Protein AF-X5M2U6-F1 (afdb_monomer)

Secondary structure (DSSP, 8-state):
-----SSHHHHHHHHHHHHHTT---PPEEEEETTTTEEEE----S--SB-TTS-B-HHHHHHHHHHHHHHHHH-

Structure (mmCIF, N/CA/C/O backbone):
data_AF-X5M2U6-F1
#
_entry.id   AF-X5M2U6-F1
#
loop_
_atom_site.group_PDB
_atom_site.id
_atom_site.type_symbol
_atom_site.label_atom_id
_atom_site.label_alt_id
_atom_site.label_comp_id
_atom_site.label_asym_id
_atom_site.label_entity_id
_atom_site.label_seq_id
_atom_site.pdbx_PDB_ins_code
_atom_site.Cartn_x
_atom_site.Cartn_y
_atom_site.Cartn_z
_atom_site.occupancy
_atom_site.B_iso_or_equiv
_atom_site.auth_seq_id
_atom_site.auth_comp_id
_atom_site.auth_asym_id
_atom_site.auth_atom_id
_atom_site.pdbx_PDB_model_num
ATOM 1 N N . MET A 1 1 ? 14.071 0.745 6.589 1.00 38.50 1 MET A N 1
ATOM 2 C CA . MET A 1 1 ? 13.409 -0.388 7.273 1.00 38.50 1 MET A CA 1
ATOM 3 C C . MET A 1 1 ? 11.923 -0.089 7.296 1.00 38.50 1 MET A C 1
ATOM 5 O O . MET A 1 1 ? 11.564 0.972 7.787 1.00 38.50 1 MET A O 1
ATOM 9 N N . ALA A 1 2 ? 11.083 -0.947 6.716 1.00 48.25 2 ALA A N 1
ATOM 10 C CA . ALA A 1 2 ? 9.634 -0.781 6.803 1.00 48.25 2 ALA A CA 1
ATOM 11 C C . ALA A 1 2 ? 9.190 -1.134 8.229 1.00 48.25 2 ALA A C 1
ATOM 13 O O . ALA A 1 2 ? 9.410 -2.255 8.688 1.00 48.25 2 ALA A O 1
ATOM 14 N N . GLN A 1 3 ? 8.637 -0.166 8.956 1.00 56.78 3 GLN A N 1
ATOM 15 C CA . GLN A 1 3 ? 8.077 -0.395 10.282 1.00 56.78 3 GLN A CA 1
ATOM 16 C C . GLN A 1 3 ? 6.604 -0.757 10.102 1.00 56.78 3 GLN A C 1
ATOM 18 O O . GLN A 1 3 ? 5.805 0.084 9.703 1.00 56.78 3 GLN A O 1
ATOM 23 N N . LEU A 1 4 ? 6.255 -2.022 10.349 1.00 59.56 4 LEU A N 1
ATOM 24 C CA . LEU A 1 4 ? 4.860 -2.464 10.356 1.00 59.56 4 LEU A CA 1
ATOM 25 C C . LEU A 1 4 ? 4.076 -1.645 11.391 1.00 59.56 4 LEU A C 1
ATOM 27 O O . LEU A 1 4 ? 4.536 -1.481 12.528 1.00 59.56 4 LEU A O 1
ATOM 31 N N . ALA A 1 5 ? 2.909 -1.134 10.990 1.00 62.91 5 ALA A N 1
ATOM 32 C CA . ALA A 1 5 ? 1.990 -0.451 11.890 1.00 62.91 5 ALA A CA 1
ATOM 33 C C . ALA A 1 5 ? 1.629 -1.400 13.040 1.00 62.91 5 ALA A C 1
ATOM 35 O O . ALA A 1 5 ? 1.179 -2.522 12.814 1.00 62.91 5 ALA A O 1
ATOM 36 N N . LYS A 1 6 ? 1.871 -0.966 14.280 1.00 70.25 6 LYS A N 1
ATOM 37 C CA . LYS A 1 6 ? 1.564 -1.772 15.476 1.00 70.25 6 LYS A CA 1
ATOM 38 C C . LYS A 1 6 ? 0.110 -1.625 15.919 1.00 70.25 6 LYS A C 1
ATOM 40 O O . LYS A 1 6 ? -0.336 -2.346 16.803 1.00 70.25 6 LYS A O 1
ATOM 45 N N . ASP A 1 7 ? -0.590 -0.668 15.322 1.00 83.62 7 ASP A N 1
ATOM 46 C CA . ASP A 1 7 ? -1.954 -0.282 15.636 1.00 83.62 7 ASP A CA 1
ATOM 47 C C . ASP A 1 7 ? -2.663 0.093 14.330 1.00 83.62 7 ASP A C 1
ATOM 49 O O . ASP A 1 7 ? -2.125 0.872 13.535 1.00 83.62 7 ASP A O 1
ATOM 53 N N . ILE A 1 8 ? -3.866 -0.441 14.107 1.00 91.38 8 ILE A N 1
ATOM 54 C CA . ILE A 1 8 ? -4.626 -0.179 12.880 1.00 91.38 8 ILE A CA 1
ATOM 55 C C . ILE A 1 8 ? -4.985 1.308 12.730 1.00 91.38 8 ILE A C 1
ATOM 57 O O . ILE A 1 8 ? -5.155 1.778 11.610 1.00 91.38 8 ILE A O 1
ATOM 61 N N . ARG A 1 9 ? -5.005 2.087 13.823 1.00 92.75 9 ARG A N 1
ATOM 62 C CA . ARG A 1 9 ? -5.179 3.551 13.783 1.00 92.75 9 ARG A CA 1
ATOM 63 C C . ARG A 1 9 ? -4.087 4.241 12.975 1.00 92.75 9 ARG A C 1
ATOM 65 O O . ARG A 1 9 ? -4.362 5.223 12.293 1.00 92.75 9 ARG A O 1
ATOM 72 N N . GLN A 1 10 ? -2.857 3.726 13.023 1.00 91.75 10 GLN A N 1
ATOM 73 C CA . GLN A 1 10 ? -1.755 4.266 12.222 1.00 91.75 10 GLN A CA 1
ATOM 74 C C . GLN A 1 10 ? -1.980 3.993 10.734 1.00 91.75 10 GLN A C 1
ATOM 76 O O . GLN A 1 10 ? -1.735 4.871 9.914 1.00 91.75 10 GLN A O 1
ATOM 81 N N . PHE A 1 11 ? -2.482 2.803 10.392 1.00 92.69 11 PHE A N 1
ATOM 82 C CA . PHE A 1 11 ? -2.837 2.465 9.015 1.00 92.69 11 PHE A CA 1
ATOM 83 C C . PHE A 1 11 ? -3.949 3.382 8.493 1.00 92.69 11 PHE A C 1
ATOM 85 O O . PHE A 1 11 ? -3.765 4.014 7.458 1.00 92.69 11 PHE A O 1
ATOM 92 N N . VAL A 1 12 ? -5.050 3.525 9.243 1.00 95.12 12 VAL A N 1
ATOM 93 C CA . VAL A 1 12 ? -6.181 4.403 8.884 1.00 95.12 12 VAL A CA 1
ATOM 94 C C . VAL A 1 12 ? -5.721 5.856 8.729 1.00 95.12 12 VAL A C 1
ATOM 96 O O . VAL A 1 12 ? -6.048 6.504 7.739 1.00 95.12 12 VAL A O 1
ATOM 99 N N . GLY A 1 13 ? -4.900 6.357 9.657 1.00 94.62 13 GLY A N 1
ATOM 100 C CA . GLY A 1 13 ? -4.382 7.724 9.602 1.00 94.62 13 GLY A CA 1
ATOM 101 C C . GLY A 1 13 ? -3.511 7.995 8.372 1.00 94.62 13 GLY A C 1
ATOM 102 O O . GLY A 1 13 ? -3.678 9.023 7.720 1.00 94.62 13 GLY A O 1
ATOM 103 N N . ILE A 1 14 ? -2.611 7.071 8.016 1.00 93.25 14 ILE A N 1
ATOM 104 C CA . ILE A 1 14 ? -1.796 7.200 6.799 1.00 93.25 14 ILE A CA 1
ATOM 105 C C . ILE A 1 14 ? -2.659 7.057 5.540 1.00 93.25 14 ILE A C 1
ATOM 107 O O . ILE A 1 14 ? -2.469 7.821 4.597 1.00 93.25 14 ILE A O 1
ATOM 111 N N . ASN A 1 15 ? -3.627 6.137 5.530 1.00 96.06 15 ASN A N 1
ATOM 112 C CA . ASN A 1 15 ? -4.570 5.977 4.423 1.00 96.06 15 ASN A CA 1
ATOM 113 C C . ASN A 1 15 ? -5.313 7.288 4.137 1.00 96.06 15 ASN A C 1
ATOM 115 O O . ASN A 1 15 ? -5.324 7.765 3.003 1.00 96.06 15 ASN A O 1
ATOM 119 N N . GLN A 1 16 ? -5.862 7.908 5.185 1.00 95.38 16 GLN A N 1
ATOM 120 C CA . GLN A 1 16 ? -6.567 9.180 5.074 1.00 95.38 16 GLN A CA 1
ATOM 121 C C . GLN A 1 16 ? -5.635 10.310 4.624 1.00 95.38 16 GLN A C 1
ATOM 123 O O . GLN A 1 16 ? -5.992 11.065 3.728 1.00 95.38 16 GLN A O 1
ATOM 128 N N . LEU A 1 17 ? -4.411 10.383 5.162 1.00 94.38 17 LEU A N 1
ATOM 129 C CA . LEU A 1 17 ? -3.417 11.378 4.747 1.00 94.38 17 LEU A CA 1
ATOM 130 C C . LEU A 1 17 ? -3.105 11.294 3.245 1.00 94.38 17 LEU A C 1
ATOM 132 O O . LEU A 1 17 ? -2.978 12.324 2.584 1.00 94.38 17 LEU A O 1
ATOM 136 N N . ILE A 1 18 ? -2.964 10.084 2.701 1.00 95.06 18 ILE A N 1
ATOM 137 C CA . ILE A 1 18 ? -2.703 9.870 1.271 1.00 95.06 18 ILE A CA 1
ATOM 138 C C . ILE A 1 18 ? -3.890 10.375 0.436 1.00 95.06 18 ILE A C 1
ATOM 140 O O . ILE A 1 18 ? -3.682 11.136 -0.515 1.00 95.06 18 ILE A O 1
ATOM 144 N N . LEU A 1 19 ? -5.120 10.018 0.826 1.00 94.94 19 LEU A N 1
ATOM 145 C CA . LEU A 1 19 ? -6.351 10.450 0.152 1.00 94.94 19 LEU A CA 1
ATOM 146 C C . LEU A 1 19 ? -6.533 11.973 0.195 1.00 94.94 19 LEU A C 1
ATOM 148 O O . LEU A 1 19 ? -6.787 12.590 -0.839 1.00 94.94 19 LEU A O 1
ATOM 152 N N . ASP A 1 20 ? -6.333 12.594 1.359 1.00 94.31 20 ASP A N 1
ATOM 153 C CA . ASP A 1 20 ? -6.466 14.045 1.559 1.00 94.31 20 ASP A CA 1
ATOM 154 C C . ASP A 1 20 ? -5.468 14.841 0.703 1.00 94.31 20 ASP A C 1
ATOM 156 O O . ASP A 1 20 ? -5.734 15.973 0.295 1.00 94.31 20 ASP A O 1
ATOM 160 N N . ASN A 1 21 ? -4.325 14.235 0.373 1.00 92.31 21 ASN A N 1
ATOM 161 C CA . ASN A 1 21 ? -3.329 14.820 -0.519 1.00 92.31 21 ASN A CA 1
ATOM 162 C C . ASN A 1 21 ? -3.638 14.623 -2.015 1.00 92.31 21 ASN A C 1
ATOM 164 O O . ASN A 1 21 ? -2.912 15.159 -2.864 1.00 92.31 21 ASN A O 1
ATOM 168 N N . GLY A 1 22 ? -4.732 13.933 -2.347 1.00 92.88 22 GLY A N 1
ATOM 169 C CA . GLY A 1 22 ? -5.190 13.677 -3.712 1.00 92.88 22 GLY A CA 1
ATOM 170 C C . GLY A 1 22 ? -4.539 12.461 -4.369 1.00 92.88 22 GLY A C 1
ATOM 171 O O . GLY A 1 22 ? -4.535 12.372 -5.595 1.00 92.88 22 GLY A O 1
ATOM 172 N N . PHE A 1 23 ? -3.966 11.553 -3.578 1.00 94.81 23 PHE A N 1
ATOM 173 C CA . PHE A 1 23 ? -3.394 10.297 -4.059 1.00 94.81 23 PHE A CA 1
ATOM 174 C C . PHE A 1 23 ? -4.325 9.117 -3.771 1.00 94.81 23 PHE A C 1
ATOM 176 O O . PHE A 1 23 ? -5.266 9.219 -2.988 1.00 94.81 23 PHE A O 1
ATOM 183 N N . SER A 1 24 ? -4.048 7.977 -4.399 1.00 94.50 24 SER A N 1
ATOM 184 C CA . SER A 1 24 ? -4.826 6.754 -4.210 1.00 94.50 24 SER A CA 1
ATOM 185 C C . SER A 1 24 ? -4.326 5.943 -3.016 1.00 94.50 24 SER A C 1
ATOM 187 O O . SER A 1 24 ? -3.140 5.635 -2.908 1.00 94.50 24 SER A O 1
ATOM 189 N N . ALA A 1 25 ? -5.261 5.552 -2.158 1.00 96.25 25 ALA A N 1
ATOM 190 C CA . ALA A 1 25 ? -5.102 4.573 -1.089 1.00 96.25 25 ALA A CA 1
ATOM 191 C C . ALA A 1 25 ? -6.356 3.673 -1.086 1.00 96.25 25 ALA A C 1
ATOM 193 O O . ALA A 1 25 ? -7.377 4.099 -1.636 1.00 96.25 25 ALA A O 1
ATOM 194 N N . PRO A 1 26 ? -6.314 2.451 -0.524 1.00 96.88 26 PRO A N 1
ATOM 195 C CA . PRO A 1 26 ? -7.478 1.571 -0.531 1.00 96.88 26 PRO A CA 1
ATOM 196 C C . PRO A 1 26 ? -8.667 2.203 0.203 1.00 96.88 26 PRO A C 1
ATOM 198 O O . PRO A 1 26 ? -8.524 2.819 1.265 1.00 96.88 26 PRO A O 1
ATOM 201 N N . HIS A 1 27 ? -9.869 2.007 -0.334 1.00 96.69 27 HIS A N 1
ATOM 202 C CA . HIS A 1 27 ? -11.083 2.355 0.394 1.00 96.69 27 HIS A CA 1
ATOM 203 C C . HIS A 1 27 ? -11.265 1.420 1.598 1.00 96.69 27 HIS A C 1
ATOM 205 O O . HIS A 1 27 ? -11.312 0.199 1.449 1.00 96.69 27 HIS A O 1
ATOM 211 N N . ILE A 1 28 ? -11.384 1.988 2.799 1.00 96.75 28 ILE A N 1
ATOM 212 C CA . ILE A 1 28 ? -11.665 1.242 4.028 1.00 96.75 28 ILE A CA 1
ATOM 213 C C . ILE A 1 28 ? -13.183 1.132 4.214 1.00 96.75 28 ILE A C 1
ATOM 215 O O . ILE A 1 28 ? -13.869 2.136 4.370 1.00 96.75 28 ILE A O 1
ATOM 219 N N . PHE A 1 29 ? -13.707 -0.094 4.198 1.00 97.19 29 PHE A N 1
ATOM 220 C CA . PHE A 1 29 ? -15.138 -0.376 4.347 1.00 97.19 29 PHE A CA 1
ATOM 221 C C . PHE A 1 29 ? -15.560 -0.546 5.808 1.00 97.19 29 PHE A C 1
ATOM 223 O O . PHE A 1 29 ? -16.672 -0.175 6.178 1.00 97.19 29 PHE A O 1
ATOM 230 N N . VAL A 1 30 ? -14.704 -1.165 6.628 1.00 96.69 30 VAL A N 1
ATOM 231 C CA . VAL A 1 30 ? -14.985 -1.462 8.040 1.00 96.69 30 VAL A CA 1
ATOM 232 C C . V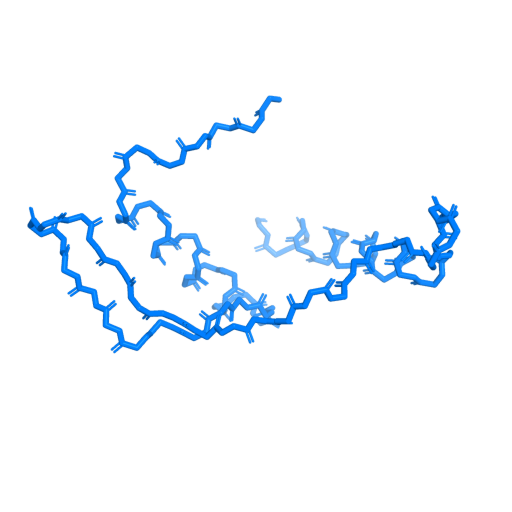AL A 1 30 ? -13.724 -1.288 8.874 1.00 96.69 30 VAL A C 1
ATOM 234 O O . VAL A 1 30 ? -12.654 -1.771 8.497 1.00 96.69 30 VAL A O 1
ATOM 237 N N . GLU A 1 31 ? -13.893 -0.679 10.046 1.00 95.12 31 GLU A N 1
ATOM 238 C CA . GLU A 1 31 ? -12.857 -0.487 11.058 1.00 95.12 31 GLU A CA 1
ATOM 239 C C . GLU A 1 31 ? -13.336 -1.038 12.410 1.00 95.12 31 GLU A C 1
ATOM 241 O O . GLU A 1 31 ? -14.403 -0.662 12.896 1.00 95.12 31 GLU A O 1
ATOM 246 N N . ASP A 1 32 ? -12.557 -1.927 13.034 1.00 94.88 32 ASP A N 1
ATOM 247 C CA . ASP A 1 32 ? -12.765 -2.391 14.413 1.00 94.88 32 ASP A CA 1
ATOM 248 C C . ASP A 1 32 ? -11.466 -2.192 15.206 1.00 94.88 32 ASP A C 1
ATOM 250 O O . ASP A 1 32 ? -10.594 -3.064 15.253 1.00 94.88 32 ASP A O 1
ATOM 254 N N . PHE A 1 33 ? -11.324 -1.008 15.809 1.00 91.31 33 PHE A N 1
ATOM 255 C CA . PHE A 1 33 ? -10.138 -0.612 16.578 1.00 91.31 33 PHE A CA 1
ATOM 256 C C . PHE A 1 33 ? -9.921 -1.441 17.840 1.00 91.31 33 PHE A C 1
ATOM 258 O O . PHE A 1 33 ? -8.775 -1.685 18.211 1.00 91.31 33 PHE A O 1
ATOM 265 N N . GLU A 1 34 ? -10.999 -1.905 18.470 1.00 91.62 34 GLU A N 1
ATOM 266 C CA . GLU A 1 34 ? -10.921 -2.708 19.691 1.00 91.62 34 GLU A CA 1
ATOM 267 C C . GLU A 1 34 ? -10.376 -4.108 19.394 1.00 91.62 34 GLU A C 1
ATOM 269 O O . GLU A 1 34 ? -9.587 -4.648 20.170 1.00 91.62 34 GLU A O 1
ATOM 274 N N . LYS A 1 35 ? -10.760 -4.697 18.252 1.00 92.50 35 LYS A N 1
ATOM 275 C CA . LYS A 1 35 ? -10.246 -6.006 17.816 1.00 92.50 35 LYS A CA 1
ATOM 276 C C . LYS A 1 35 ? -9.011 -5.925 16.921 1.00 92.50 35 LYS A C 1
ATOM 278 O O . LYS A 1 35 ? -8.417 -6.963 16.637 1.00 92.50 35 LYS A O 1
ATOM 283 N N . GLY A 1 36 ? -8.624 -4.733 16.472 1.00 91.50 36 GLY A N 1
ATOM 284 C CA . GLY A 1 36 ? -7.489 -4.549 15.570 1.00 91.50 36 GLY A CA 1
ATOM 285 C C . GLY A 1 36 ? -7.739 -5.085 14.155 1.00 91.50 36 GLY A C 1
ATOM 286 O O . GLY A 1 36 ? -6.821 -5.640 13.555 1.00 91.50 36 GLY A O 1
ATOM 287 N N . LEU A 1 37 ? -8.964 -4.962 13.626 1.00 93.25 37 LEU A N 1
ATOM 288 C CA . LEU A 1 37 ? -9.347 -5.486 12.308 1.00 93.25 37 LEU A CA 1
ATOM 289 C C . LEU A 1 37 ? -9.786 -4.380 11.341 1.00 93.25 37 LEU A C 1
ATOM 291 O O . LEU A 1 37 ? -10.436 -3.415 11.738 1.00 93.25 37 LEU A O 1
ATOM 295 N N . LEU A 1 38 ? -9.471 -4.572 10.057 1.00 95.38 38 LEU A N 1
ATOM 296 C CA . LEU A 1 38 ? -9.901 -3.727 8.943 1.00 95.38 38 LEU A CA 1
ATOM 297 C C . LEU A 1 38 ? -10.449 -4.598 7.805 1.00 95.38 38 LEU A C 1
ATOM 299 O O . LEU A 1 38 ? -9.922 -5.681 7.548 1.00 95.38 38 LEU A O 1
ATOM 303 N N . ILE A 1 39 ? -11.463 -4.098 7.098 1.00 96.38 39 ILE A N 1
ATOM 304 C CA . ILE A 1 39 ? -11.888 -4.611 5.787 1.00 96.38 39 ILE A CA 1
ATOM 305 C C . ILE A 1 39 ? -11.767 -3.458 4.798 1.00 96.38 39 ILE A C 1
ATOM 307 O O . ILE A 1 39 ? -12.344 -2.396 5.024 1.00 96.38 39 ILE A O 1
ATOM 311 N N . PHE A 1 40 ? -11.029 -3.660 3.714 1.00 96.88 40 PHE A N 1
ATOM 312 C CA . PHE A 1 40 ? -10.744 -2.626 2.726 1.00 96.88 40 PHE A CA 1
ATOM 313 C C . PHE A 1 40 ? -10.672 -3.214 1.314 1.00 96.88 40 PHE A C 1
ATOM 315 O O . PHE A 1 40 ? -10.724 -4.429 1.124 1.00 96.88 40 PHE A O 1
ATOM 322 N N . GLU A 1 41 ? -10.617 -2.323 0.334 1.00 98.19 41 GLU A N 1
ATOM 323 C CA . GLU A 1 41 ? -10.508 -2.618 -1.090 1.00 98.19 41 GLU A CA 1
ATOM 324 C C . GLU A 1 41 ? -9.276 -3.465 -1.428 1.00 98.19 41 GLU A C 1
ATOM 326 O O . GLU A 1 41 ? -8.161 -3.183 -0.990 1.00 98.19 41 GLU A O 1
ATOM 331 N N . ASP A 1 42 ? -9.472 -4.479 -2.266 1.00 96.56 42 ASP A N 1
ATOM 332 C CA . ASP A 1 42 ? -8.372 -5.194 -2.903 1.00 96.56 42 ASP A CA 1
ATOM 333 C C . ASP A 1 42 ? -7.896 -4.398 -4.127 1.00 96.56 42 ASP A C 1
ATOM 335 O O . ASP A 1 42 ? -8.623 -4.267 -5.112 1.00 96.56 42 ASP A O 1
ATOM 339 N N . LEU A 1 43 ? -6.671 -3.866 -4.065 1.00 94.88 43 LEU A N 1
ATOM 340 C CA . LEU A 1 43 ? -6.041 -3.124 -5.167 1.00 94.88 43 LEU A CA 1
ATOM 341 C C . LEU A 1 43 ? -5.514 -4.042 -6.287 1.00 94.88 43 LEU A C 1
ATOM 343 O O . LEU A 1 43 ? -4.946 -3.563 -7.269 1.00 94.88 43 LEU A O 1
ATOM 347 N N . GLY A 1 44 ? -5.691 -5.356 -6.151 1.00 94.19 44 GLY A N 1
ATOM 348 C CA . GLY A 1 44 ? -5.197 -6.359 -7.076 1.00 94.19 44 GLY A CA 1
ATOM 349 C C . GLY A 1 44 ? -3.758 -6.781 -6.785 1.00 94.19 44 GLY A C 1
ATOM 350 O O . GLY A 1 44 ? -3.123 -6.381 -5.810 1.00 94.19 44 GLY A O 1
ATOM 351 N N . CYS A 1 45 ? -3.233 -7.645 -7.654 1.00 92.25 45 CYS A N 1
A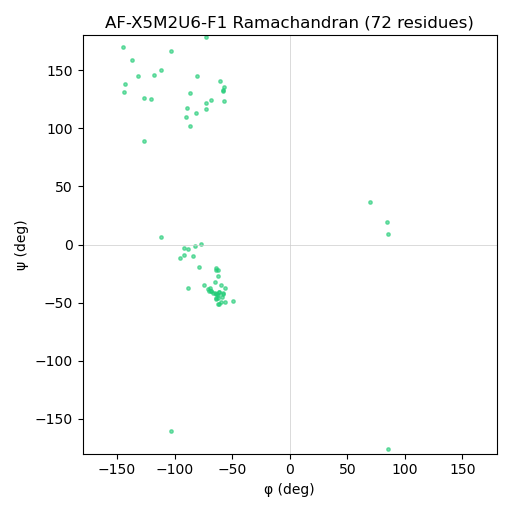TOM 352 C CA . CYS A 1 45 ? -1.925 -8.284 -7.472 1.00 92.25 45 CYS A CA 1
ATOM 353 C C . CYS A 1 45 ? -0.869 -7.812 -8.481 1.00 92.25 45 CYS A C 1
ATOM 355 O O . CYS A 1 45 ? 0.222 -8.381 -8.549 1.00 92.25 45 CYS A O 1
ATOM 357 N N . GLU A 1 46 ? -1.186 -6.808 -9.298 1.00 93.44 46 GLU A N 1
ATOM 358 C CA . GLU A 1 46 ? -0.241 -6.275 -10.270 1.00 93.44 46 GLU A CA 1
ATOM 359 C C . GLU A 1 46 ? 0.853 -5.448 -9.581 1.00 93.44 46 GLU A C 1
ATOM 361 O O . GLU A 1 46 ? 0.578 -4.463 -8.901 1.00 93.44 46 GLU A O 1
ATOM 366 N N . GLY A 1 47 ? 2.112 -5.850 -9.768 1.00 93.25 47 GLY A N 1
ATOM 367 C CA . GLY A 1 47 ? 3.275 -5.201 -9.162 1.00 93.25 47 GLY A CA 1
ATOM 368 C C . GLY A 1 47 ? 4.064 -4.313 -10.127 1.00 93.25 47 GLY A C 1
ATOM 369 O O . GLY A 1 47 ? 3.591 -3.914 -11.185 1.00 93.25 47 GLY A O 1
ATOM 370 N N . LEU A 1 48 ? 5.318 -4.026 -9.777 1.00 96.25 48 LEU A N 1
ATOM 371 C CA . LEU A 1 48 ? 6.240 -3.247 -10.621 1.00 96.25 48 LEU A CA 1
ATOM 372 C C . LEU A 1 48 ? 7.044 -4.104 -11.612 1.00 96.25 48 LEU A C 1
ATOM 374 O O . LEU A 1 48 ? 7.836 -3.567 -12.383 1.00 96.25 48 LEU A O 1
ATOM 378 N N . LEU A 1 49 ? 6.884 -5.427 -11.558 1.00 96.62 49 LEU A N 1
ATOM 379 C CA . LEU A 1 49 ? 7.653 -6.385 -12.346 1.00 96.62 49 LEU A CA 1
ATOM 380 C C . LEU A 1 49 ? 6.758 -7.074 -13.377 1.00 96.62 49 LEU A C 1
ATOM 382 O O . LEU A 1 49 ? 5.566 -7.275 -13.135 1.00 96.62 49 LEU A O 1
ATOM 386 N N . ASP A 1 50 ? 7.346 -7.464 -14.503 1.00 95.31 50 ASP A N 1
ATOM 387 C CA . ASP A 1 50 ? 6.706 -8.336 -15.483 1.00 95.31 50 ASP A CA 1
ATOM 388 C C . ASP A 1 50 ? 6.619 -9.795 -14.981 1.00 95.31 50 ASP A C 1
ATOM 390 O O . ASP A 1 50 ? 7.097 -10.150 -13.901 1.00 95.31 50 ASP A O 1
ATOM 394 N N . GLN A 1 51 ? 6.024 -10.677 -15.790 1.00 94.94 51 GLN A N 1
ATOM 395 C CA . GLN A 1 51 ? 5.875 -12.103 -15.455 1.00 94.94 51 GLN A CA 1
ATOM 396 C C . GLN A 1 51 ? 7.211 -12.856 -15.324 1.00 94.94 51 GLN A C 1
ATOM 398 O O . GLN A 1 51 ? 7.253 -13.925 -14.721 1.00 94.94 51 GLN A O 1
ATOM 403 N N . SER A 1 52 ? 8.291 -12.318 -15.893 1.00 96.44 52 SER A N 1
ATOM 404 C CA . SER A 1 52 ? 9.646 -12.870 -15.798 1.00 96.44 52 SER A CA 1
ATOM 405 C C . SER A 1 52 ? 10.436 -12.281 -14.620 1.00 96.44 52 SER A C 1
ATOM 407 O O . SER A 1 52 ? 11.564 -12.704 -14.374 1.00 96.44 52 SER A O 1
ATOM 409 N N . GLY A 1 53 ? 9.855 -11.331 -13.878 1.00 95.44 53 GLY A N 1
ATOM 410 C CA . GLY A 1 53 ? 10.488 -10.641 -12.759 1.00 95.44 53 GLY A CA 1
ATOM 411 C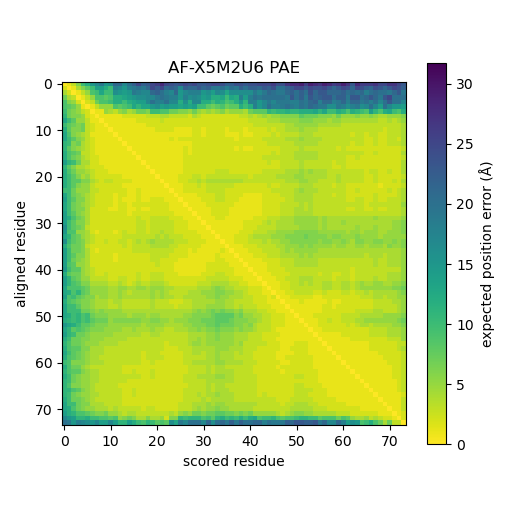 C . GLY A 1 53 ? 11.344 -9.436 -13.158 1.00 95.44 53 GLY A C 1
ATOM 412 O O . GLY A 1 53 ? 12.045 -8.898 -12.300 1.00 95.44 53 GLY A O 1
ATOM 413 N N . ASN A 1 54 ? 11.309 -8.989 -14.418 1.00 97.31 54 ASN A N 1
ATOM 414 C CA . ASN A 1 54 ? 12.044 -7.794 -14.832 1.00 97.31 54 ASN A CA 1
ATOM 415 C C . ASN A 1 54 ? 11.271 -6.520 -14.454 1.00 97.31 54 ASN A C 1
ATOM 417 O O . ASN A 1 54 ? 10.042 -6.505 -14.548 1.00 97.31 54 ASN A O 1
ATOM 421 N N . PRO A 1 55 ? 11.959 -5.430 -14.071 1.00 97.44 55 PRO A N 1
ATOM 422 C CA . PRO A 1 55 ? 11.325 -4.138 -13.825 1.00 97.44 55 PRO A CA 1
ATOM 423 C C . PRO A 1 55 ? 10.569 -3.600 -15.045 1.00 97.44 55 PRO A C 1
ATOM 425 O O . PRO A 1 55 ? 11.118 -3.542 -16.144 1.00 97.44 55 PRO A O 1
ATOM 428 N N . LEU A 1 56 ? 9.337 -3.136 -14.833 1.00 98.00 56 LEU A N 1
ATOM 429 C CA . LEU A 1 56 ? 8.569 -2.389 -15.828 1.00 98.00 56 LEU A CA 1
ATOM 430 C C . LEU A 1 56 ? 8.918 -0.900 -15.720 1.00 98.00 56 LEU A C 1
ATOM 432 O O . LEU A 1 56 ? 8.442 -0.216 -14.814 1.00 98.00 56 LEU A O 1
ATOM 436 N N . GLU A 1 57 ? 9.751 -0.403 -16.636 1.00 97.62 57 GLU A N 1
ATOM 437 C CA . GLU A 1 57 ? 10.296 0.967 -16.616 1.00 97.62 57 GLU A CA 1
ATOM 438 C C . GLU 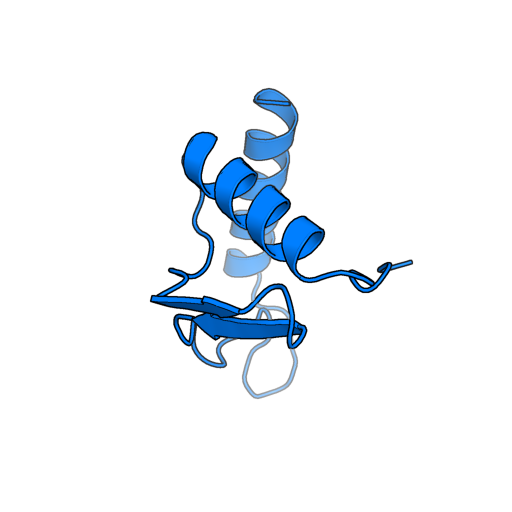A 1 57 ? 9.219 2.041 -16.399 1.00 97.62 57 GLU A C 1
ATOM 440 O O . GLU A 1 57 ? 9.344 2.873 -15.500 1.00 97.62 57 GLU A O 1
ATOM 445 N N . GLU A 1 58 ? 8.118 1.970 -17.150 1.00 97.50 58 GLU A N 1
ATOM 446 C CA . GLU A 1 58 ? 7.001 2.918 -17.056 1.00 97.50 58 GLU A CA 1
ATOM 447 C 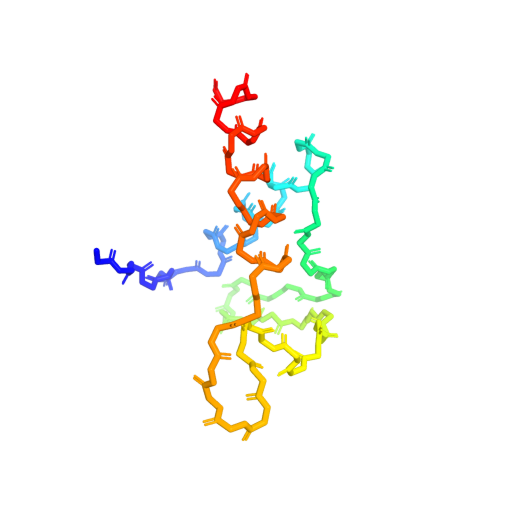C . GLU A 1 58 ? 6.409 3.015 -15.639 1.00 97.50 58 GLU A C 1
ATOM 449 O O . GLU A 1 58 ? 6.086 4.107 -15.171 1.00 97.50 58 GLU A O 1
ATOM 454 N N . ARG A 1 59 ? 6.328 1.892 -14.910 1.00 97.12 59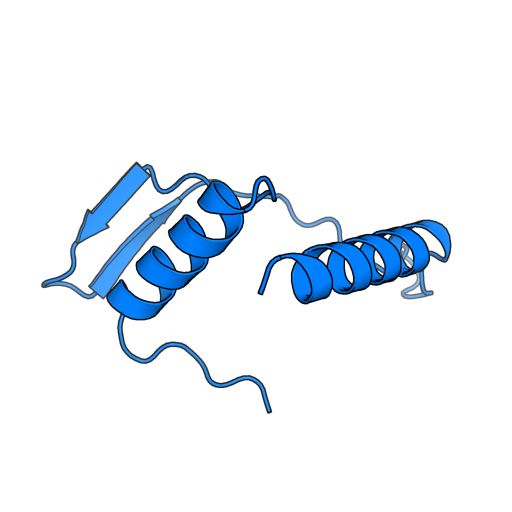 ARG A N 1
ATOM 455 C CA . ARG A 1 59 ? 5.760 1.854 -13.555 1.00 97.12 59 ARG A CA 1
ATOM 456 C C . ARG A 1 59 ? 6.719 2.474 -12.545 1.00 97.12 59 ARG A C 1
ATOM 458 O O . ARG A 1 59 ? 6.283 3.161 -11.627 1.00 97.12 59 ARG A O 1
ATOM 465 N N . TYR A 1 60 ? 8.025 2.296 -12.735 1.00 96.81 60 TYR A N 1
ATOM 466 C CA . TYR A 1 60 ? 9.039 2.941 -11.897 1.00 96.81 60 TYR A CA 1
ATOM 467 C C . TYR A 1 60 ? 9.110 4.455 -12.119 1.00 96.81 60 TYR A C 1
ATOM 469 O O . TYR A 1 60 ? 9.287 5.203 -11.151 1.00 96.81 60 TYR A O 1
ATOM 477 N N . ILE A 1 61 ? 8.938 4.914 -13.364 1.00 97.81 61 ILE A N 1
ATOM 478 C CA . ILE A 1 61 ? 8.817 6.344 -13.678 1.00 97.81 61 ILE A CA 1
ATOM 479 C C . ILE A 1 61 ? 7.587 6.918 -12.966 1.00 97.81 61 ILE A C 1
ATOM 481 O O . ILE A 1 61 ? 7.734 7.858 -12.187 1.00 97.81 61 ILE A O 1
ATOM 485 N N . ALA A 1 62 ? 6.419 6.286 -13.118 1.00 96.69 62 ALA A N 1
ATOM 486 C CA . ALA A 1 62 ? 5.190 6.717 -12.451 1.00 96.69 62 ALA A CA 1
ATOM 487 C C . ALA A 1 62 ? 5.330 6.759 -10.915 1.00 96.69 62 ALA A C 1
ATOM 489 O O . ALA A 1 62 ? 4.913 7.725 -10.275 1.00 96.69 62 ALA A O 1
ATOM 490 N N . CYS A 1 63 ? 5.978 5.761 -10.299 1.00 96.00 63 CYS A N 1
ATOM 491 C CA . CYS A 1 63 ? 6.282 5.790 -8.864 1.00 96.00 63 CYS A CA 1
ATOM 492 C C . CYS A 1 63 ? 7.185 6.969 -8.478 1.00 96.00 63 CYS A C 1
ATOM 494 O O . CYS A 1 63 ? 6.969 7.597 -7.442 1.00 96.00 63 CYS A O 1
ATOM 496 N N . SER A 1 64 ? 8.194 7.276 -9.293 1.00 96.50 64 SER A N 1
ATOM 497 C CA . SER A 1 64 ? 9.120 8.384 -9.035 1.00 96.50 64 SER A CA 1
ATOM 498 C C . SER A 1 64 ? 8.413 9.740 -9.122 1.00 96.50 64 SER A C 1
ATOM 500 O O . SER A 1 64 ? 8.623 10.597 -8.264 1.00 96.50 64 SER A O 1
ATOM 502 N N . GLU A 1 65 ? 7.530 9.919 -10.106 1.00 96.38 65 GLU A N 1
ATOM 503 C CA . GLU A 1 65 ? 6.687 11.113 -10.255 1.00 96.38 65 GLU A CA 1
ATOM 504 C C . GLU A 1 65 ? 5.696 11.268 -9.095 1.00 96.38 65 GLU A C 1
ATOM 506 O O . GLU A 1 65 ? 5.532 12.371 -8.559 1.00 96.38 65 GLU A O 1
ATOM 511 N N . LEU A 1 66 ? 5.086 10.160 -8.655 1.00 94.94 66 LEU A N 1
ATOM 512 C CA . LEU A 1 66 ? 4.222 10.130 -7.475 1.00 94.94 66 LEU A CA 1
ATOM 513 C C . LEU A 1 66 ? 4.990 10.574 -6.230 1.00 94.94 66 LEU A C 1
ATOM 515 O O . LEU A 1 66 ? 4.525 11.463 -5.522 1.00 94.94 66 LEU A O 1
ATOM 519 N N . LEU A 1 67 ? 6.174 10.009 -5.978 1.00 94.62 67 LEU A N 1
ATOM 520 C CA . LEU A 1 67 ? 6.996 10.368 -4.819 1.00 94.62 67 LEU A CA 1
ATOM 521 C C . LEU A 1 67 ? 7.439 11.836 -4.866 1.00 94.62 67 LEU A C 1
ATOM 523 O O . LEU A 1 67 ? 7.370 12.531 -3.853 1.00 94.62 67 LEU A O 1
ATOM 527 N N . ALA A 1 68 ? 7.851 12.331 -6.036 1.00 96.38 68 ALA A N 1
ATOM 528 C CA . ALA A 1 68 ? 8.215 13.734 -6.219 1.00 96.38 68 ALA A CA 1
ATOM 529 C C . ALA A 1 68 ? 7.034 14.676 -5.943 1.00 96.38 68 ALA A C 1
ATOM 531 O O . ALA A 1 68 ? 7.215 15.719 -5.312 1.00 96.38 68 ALA A O 1
ATOM 532 N N . SER A 1 69 ? 5.831 14.306 -6.384 1.00 95.38 69 SER A N 1
ATOM 533 C CA . SER A 1 69 ? 4.604 15.071 -6.139 1.00 95.38 69 SER A CA 1
ATOM 534 C C . SER A 1 69 ? 4.172 15.010 -4.673 1.00 95.38 69 SER A C 1
ATOM 536 O O . SER A 1 69 ? 3.748 16.018 -4.111 1.00 95.38 69 SER A O 1
ATOM 538 N N . PHE A 1 70 ? 4.298 13.844 -4.034 1.00 92.44 70 PHE A N 1
ATOM 539 C CA . PHE A 1 70 ? 3.946 13.645 -2.629 1.00 92.44 70 PHE A CA 1
ATOM 540 C C . PHE A 1 70 ? 4.838 14.487 -1.711 1.00 92.44 70 PHE A C 1
ATOM 542 O O . PHE A 1 70 ? 4.334 15.211 -0.856 1.00 92.44 70 PHE A O 1
ATOM 549 N N . HIS A 1 71 ? 6.156 14.483 -1.937 1.00 92.25 71 HIS A N 1
ATOM 550 C CA . HIS A 1 71 ? 7.099 15.285 -1.150 1.00 92.25 71 HIS A CA 1
ATOM 551 C C . HIS A 1 71 ? 6.899 16.801 -1.281 1.00 92.25 71 HIS A C 1
ATOM 553 O O . HIS A 1 71 ? 7.317 17.532 -0.393 1.00 92.25 71 HIS A O 1
ATOM 559 N N . GLN A 1 72 ? 6.271 17.289 -2.355 1.00 92.88 72 GLN A N 1
ATOM 560 C CA . GLN A 1 72 ? 5.953 18.717 -2.510 1.00 92.88 72 GLN A CA 1
ATOM 561 C C . GLN A 1 72 ? 4.719 19.156 -1.711 1.00 92.88 72 GLN A C 1
ATOM 563 O O . GLN A 1 72 ? 4.527 20.352 -1.506 1.00 92.88 72 GLN A O 1
ATOM 568 N N . LYS A 1 73 ? 3.863 18.211 -1.307 1.00 80.88 73 LYS A N 1
ATOM 569 C CA . LYS A 1 73 ? 2.636 18.468 -0.537 1.00 80.88 73 LYS A CA 1
ATOM 570 C C . LYS A 1 73 ? 2.825 18.298 0.975 1.00 80.88 73 LYS A C 1
ATOM 572 O O . LYS A 1 73 ? 1.92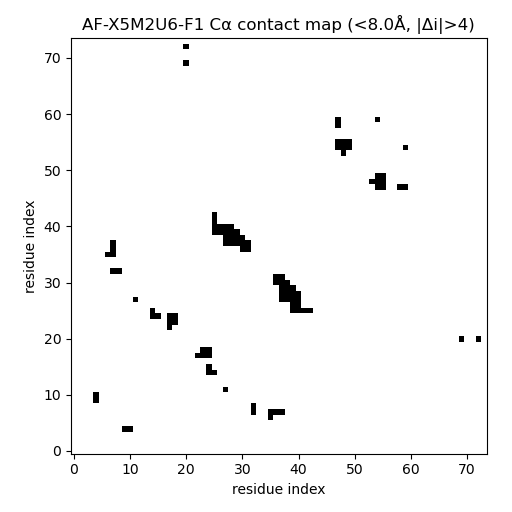6 18.666 1.729 1.00 80.88 73 LYS A O 1
ATOM 577 N N . SER A 1 74 ? 3.956 17.721 1.390 1.00 61.75 74 SER A N 1
ATOM 578 C CA . SER A 1 74 ? 4.324 17.513 2.794 1.00 61.75 74 SER A CA 1
ATOM 579 C C . SER A 1 74 ? 4.928 18.750 3.448 1.00 61.75 74 SER A C 1
ATOM 581 O O . SER A 1 74 ? 5.495 19.606 2.738 1.00 61.75 74 SER A O 1
#

Folds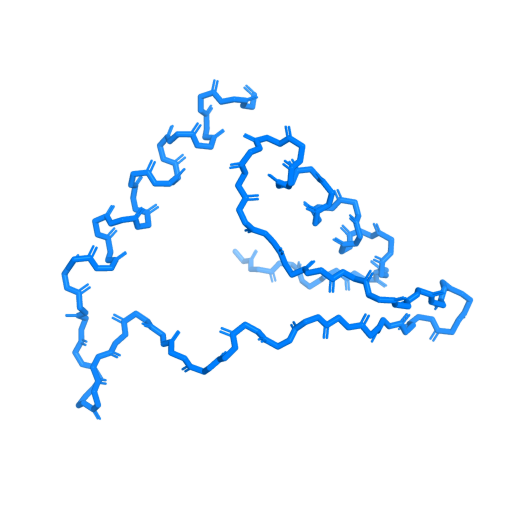eek 3Di:
DDDPDPF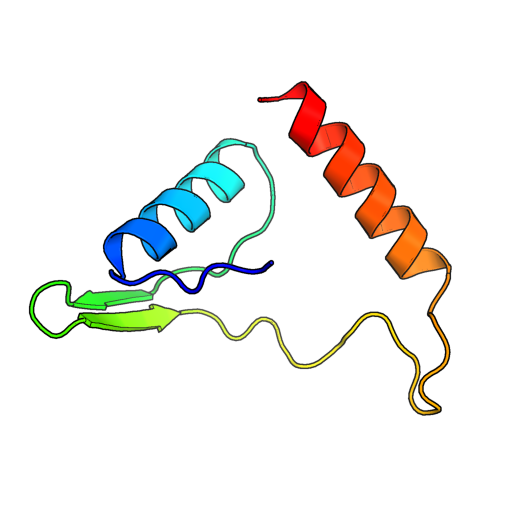VVVVVVVQVVCVVLVHDDWAWPDDDRVVRDTDTDDPDDDDQADPVRHGDPVVVVVVVVVVVSVVVSD

Radius of gyration: 14.9 Å; Cα contacts (8 Å, |Δi|>4): 51; chains: 1; bounding box: 28×32×37 Å

Sequence (74 aa):
MAQLAKDIRQFVGINQLILDNGFSAPHIFVEDFEKGLLIFEDLGCEGLLDQSGNPLEERYIACSELLASFHQKS

Mean predicted aligned error: 4.6 Å

Organism: Bartonella henselae (NCBI:txid38323)

Solvent-accessible surface area (backbone atoms only — not comparable to full-atom values): 4771 Å² total; per-residue (Å²): 132,90,76,77,72,92,45,60,66,57,51,53,52,51,40,50,53,38,41,77,72,74,46,91,54,70,56,74,77,44,83,37,81,89,80,61,48,76,44,59,55,82,90,72,86,84,70,60,46,48,100,86,65,48,78,38,65,70,53,54,52,51,51,51,54,48,52,57,53,51,63,72,74,104

Nearest PDB structures (foldseek):
  7aby-assembly1_A  TM=3.489E-01  e=4.002E+00  Arabidopsis thaliana
  8q5f-assembly1_B  TM=3.535E-01  e=4.002E+00  Arabidopsis thaliana
  4eeu-assembly1_A  TM=3.618E-01  e=6.427E+00  Arabidopsis thaliana
  6qqk-assembly1_A  TM=3.473E-01  e=6.877E+00  Arabidopsis thaliana
  4v7e-assembly1_BI  TM=2.059E-01  e=3.495E+00  Triticum aestivum

pLDDT: mean 91.08, std 11.78, range [38.5, 98.19]